Protein AF-A0A948PTK0-F1 (afdb_monomer)

Mean predicted aligned error: 6.1 Å

Solvent-accessible surface area (backbone atoms only — not comparable to full-atom values): 5535 Å² total; per-residue (Å²): 108,72,67,61,56,49,47,69,75,40,71,91,58,91,84,86,87,87,70,58,55,69,62,43,40,52,51,50,32,54,60,75,70,48,53,80,91,48,49,84,76,52,71,83,57,54,88,89,36,44,64,43,69,52,66,52,97,87,60,54,66,44,81,76,41,69,64,39,50,71,88,53,78,77,58,90,78,78,72,86,80,77,126

Foldseek 3Di:
DVVLVCCVVAVPHDDDDDDDQVVVLVVVCVLVPHDPVCSVVGDTQDVPFDWDWDAHNVSNIDTPDDSHPPVVVVDPDPDDPDD

Nearest PDB structures (foldseek):
  2cb5-assembly1_A  TM=2.926E-01  e=3.881E+00  Homo sapiens
  7v5s-assembly1_A  TM=2.928E-01  e=5.771E+00  Homo sapiens

pLDDT: mean 88.97, std 15.84, range [36.75, 98.06]

Structure (mmCIF, N/CA/C/O backbone):
data_AF-A0A948PTK0-F1
#
_entry.id   AF-A0A948PTK0-F1
#
loop_
_atom_site.group_PDB
_atom_site.id
_atom_site.type_symbol
_atom_site.label_atom_id
_atom_site.label_alt_id
_atom_site.label_comp_id
_atom_site.label_asym_id
_atom_site.label_entity_id
_atom_site.label_seq_id
_atom_site.pdbx_PDB_ins_code
_atom_site.Cartn_x
_atom_site.Cartn_y
_atom_site.Cartn_z
_atom_site.occupancy
_atom_site.B_iso_or_equiv
_atom_site.auth_seq_id
_atom_site.auth_comp_id
_atom_site.auth_asym_id
_atom_site.auth_atom_id
_atom_site.pdbx_PDB_model_num
ATOM 1 N N . ASN A 1 1 ? -18.710 3.397 -1.689 1.00 77.94 1 ASN A N 1
ATOM 2 C CA . ASN A 1 1 ? -17.297 3.446 -2.140 1.00 77.94 1 ASN A CA 1
ATOM 3 C C . ASN A 1 1 ? -16.593 2.133 -1.848 1.00 77.94 1 ASN A C 1
ATOM 5 O O . ASN A 1 1 ? -16.767 1.615 -0.753 1.00 77.94 1 ASN A O 1
ATOM 9 N N . PHE A 1 2 ? -15.803 1.625 -2.801 1.00 90.25 2 PHE A N 1
ATOM 10 C CA . PHE A 1 2 ? -15.107 0.329 -2.729 1.00 90.25 2 PHE A CA 1
ATOM 11 C C . PHE A 1 2 ? -14.318 0.131 -1.424 1.00 90.25 2 PHE A C 1
ATOM 13 O O . PHE A 1 2 ? -14.611 -0.792 -0.673 1.00 90.25 2 PHE A O 1
ATOM 20 N N . LEU A 1 3 ? -13.395 1.047 -1.105 1.00 90.69 3 LEU A N 1
ATOM 21 C CA . LEU A 1 3 ? -12.531 0.924 0.074 1.00 90.69 3 LEU A CA 1
ATOM 22 C C . LEU A 1 3 ? -13.318 0.911 1.395 1.00 90.69 3 LEU A C 1
ATOM 24 O O . LEU A 1 3 ? -13.002 0.136 2.285 1.00 90.69 3 LEU A O 1
ATOM 28 N N . HIS A 1 4 ? -14.383 1.710 1.503 1.00 91.62 4 HIS A N 1
ATOM 29 C CA . HIS A 1 4 ? -15.237 1.723 2.694 1.00 91.62 4 HIS A CA 1
ATOM 30 C C . HIS A 1 4 ? -15.953 0.381 2.909 1.00 91.62 4 HIS A C 1
ATOM 32 O O . HIS A 1 4 ? -16.019 -0.096 4.035 1.00 91.62 4 HIS A O 1
ATOM 38 N N . GLY A 1 5 ? -16.435 -0.247 1.830 1.00 94.00 5 GLY A N 1
ATOM 39 C CA . GLY A 1 5 ? -17.041 -1.577 1.908 1.00 94.00 5 GLY A CA 1
ATOM 40 C C . GLY A 1 5 ? -16.042 -2.652 2.338 1.00 94.00 5 GLY A C 1
ATOM 41 O O . GLY A 1 5 ? -16.401 -3.531 3.114 1.00 94.00 5 GLY A O 1
ATOM 42 N N . ILE A 1 6 ? -14.785 -2.556 1.885 1.00 94.75 6 ILE A N 1
ATOM 43 C CA . ILE A 1 6 ? -13.722 -3.469 2.322 1.00 94.75 6 ILE A CA 1
ATOM 44 C C . ILE A 1 6 ? -13.404 -3.275 3.806 1.00 94.75 6 ILE A C 1
ATOM 46 O O . ILE A 1 6 ? -13.415 -4.263 4.530 1.00 94.75 6 ILE A O 1
ATOM 50 N N . ILE A 1 7 ? -13.186 -2.035 4.263 1.00 93.69 7 ILE A N 1
ATOM 51 C CA . ILE A 1 7 ? -12.874 -1.741 5.674 1.00 93.69 7 ILE A CA 1
ATOM 52 C C . ILE A 1 7 ? -13.976 -2.279 6.591 1.00 93.69 7 ILE A C 1
ATOM 54 O O . ILE A 1 7 ? -13.684 -2.995 7.537 1.00 93.69 7 ILE A O 1
ATOM 58 N N . HIS A 1 8 ? -15.246 -2.010 6.276 1.00 94.25 8 HIS A N 1
ATOM 59 C CA . HIS A 1 8 ? -16.360 -2.478 7.102 1.00 94.25 8 HIS A CA 1
ATOM 60 C C . HIS A 1 8 ? -16.464 -4.013 7.140 1.00 94.25 8 HIS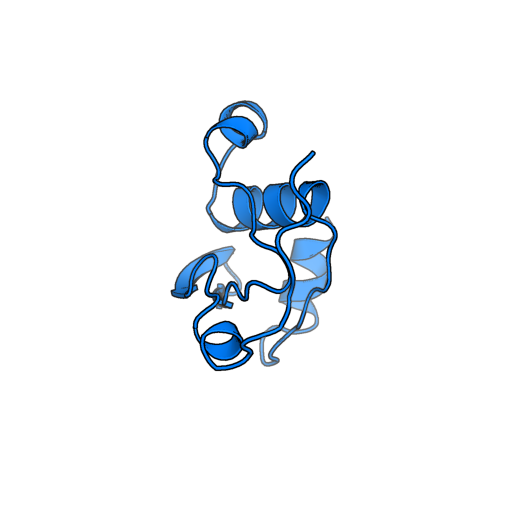 A C 1
ATOM 62 O O . HIS A 1 8 ? -16.636 -4.612 8.202 1.00 94.25 8 HIS A O 1
ATOM 68 N N . LYS A 1 9 ? -16.324 -4.667 5.979 1.00 95.75 9 LYS A N 1
ATOM 69 C CA . LYS A 1 9 ? -16.421 -6.128 5.864 1.00 95.75 9 LYS A CA 1
ATOM 70 C C . LYS A 1 9 ? -15.258 -6.864 6.540 1.00 95.75 9 LYS A C 1
ATOM 72 O O . LYS A 1 9 ? -15.454 -7.982 7.001 1.00 95.75 9 LYS A O 1
ATOM 77 N N . HIS A 1 10 ? -14.078 -6.251 6.576 1.00 95.62 10 HIS A N 1
ATOM 78 C CA . HIS A 1 10 ? -12.813 -6.875 6.971 1.00 95.62 10 HIS A CA 1
ATOM 79 C C . HIS A 1 10 ? -12.116 -6.115 8.114 1.00 95.62 10 HIS A C 1
ATOM 81 O O . HIS A 1 10 ? -10.892 -6.057 8.156 1.00 95.62 10 HIS A O 1
ATOM 87 N N . HIS A 1 11 ? -12.879 -5.522 9.039 1.00 92.94 11 HIS A N 1
ATOM 88 C CA . HIS A 1 11 ? -12.356 -4.648 10.104 1.00 92.94 11 HIS A CA 1
ATOM 89 C C . HIS A 1 11 ? -11.381 -5.347 11.075 1.00 92.94 11 HIS A C 1
ATOM 91 O O . HIS A 1 11 ? -10.572 -4.675 11.705 1.00 92.94 11 HIS A O 1
ATOM 97 N N . ASN A 1 12 ? -11.411 -6.683 11.150 1.00 95.25 12 ASN A N 1
ATOM 98 C CA . ASN A 1 12 ? -10.500 -7.500 11.964 1.00 95.25 12 ASN A CA 1
ATOM 99 C C . ASN A 1 12 ? -9.556 -8.389 11.134 1.00 95.25 12 ASN A C 1
ATOM 101 O O . ASN A 1 12 ? -8.848 -9.224 11.698 1.00 95.25 12 ASN A O 1
ATOM 105 N N . ASP A 1 13 ? -9.533 -8.229 9.808 1.00 96.69 13 ASP A N 1
ATOM 106 C CA . ASP A 1 13 ? -8.721 -9.054 8.912 1.00 96.69 13 ASP A CA 1
ATOM 107 C C . ASP A 1 13 ? -7.538 -8.267 8.334 1.00 96.69 13 ASP A C 1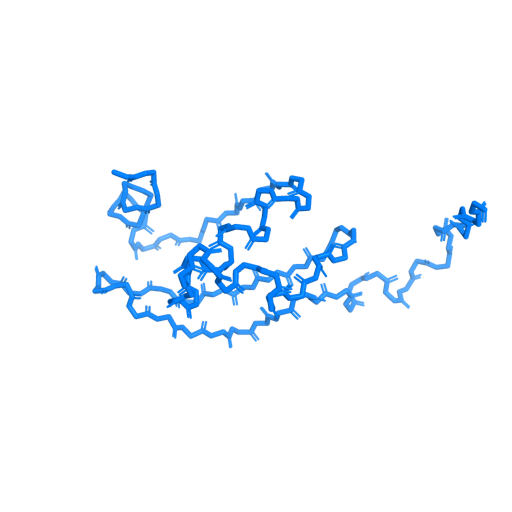
ATOM 109 O O . ASP A 1 13 ? -7.521 -7.039 8.268 1.00 96.69 13 ASP A O 1
ATOM 113 N N . SER A 1 14 ? -6.554 -8.996 7.807 1.00 97.69 14 SER A N 1
ATOM 114 C CA . SER A 1 14 ? -5.556 -8.432 6.893 1.00 97.69 14 SER A CA 1
ATOM 115 C C . SER A 1 14 ? -5.984 -8.657 5.443 1.00 97.69 14 SER A C 1
ATOM 117 O O . SER A 1 14 ? -6.172 -9.797 5.018 1.00 97.69 14 SER A O 1
ATOM 119 N N . VAL A 1 15 ? -6.095 -7.581 4.658 1.00 97.38 15 VAL A N 1
ATOM 120 C CA . VAL A 1 15 ? -6.502 -7.635 3.242 1.00 97.38 15 VAL A CA 1
ATOM 121 C C . VAL A 1 15 ? -5.324 -7.305 2.323 1.00 97.38 15 VAL A C 1
ATOM 123 O O . VAL A 1 15 ? -4.648 -6.293 2.500 1.00 97.38 15 VAL A O 1
ATOM 126 N N . LEU A 1 16 ? -5.102 -8.137 1.298 1.00 97.62 16 LEU A N 1
ATOM 127 C CA . LEU A 1 16 ? -4.099 -7.905 0.256 1.00 97.62 16 LEU A CA 1
ATOM 128 C C . LEU A 1 16 ? -4.755 -7.384 -1.027 1.00 97.62 16 LEU A C 1
ATOM 130 O O . LEU A 1 16 ? -5.577 -8.065 -1.637 1.00 97.62 16 LEU A O 1
ATOM 134 N N . PHE A 1 17 ? -4.312 -6.216 -1.489 1.00 97.31 17 PHE A N 1
ATOM 135 C CA . PHE A 1 17 ? -4.632 -5.709 -2.820 1.00 97.31 17 PHE A CA 1
ATOM 136 C C . PHE A 1 17 ? -3.455 -5.926 -3.771 1.00 97.31 17 PHE A C 1
ATOM 138 O O . PHE A 1 17 ? -2.350 -5.446 -3.524 1.00 97.31 17 PHE A O 1
ATOM 145 N N . VAL A 1 18 ? -3.706 -6.602 -4.893 1.00 97.25 18 VAL A N 1
ATOM 146 C CA . VAL A 1 18 ? -2.756 -6.714 -6.009 1.00 97.25 18 VAL A CA 1
ATOM 147 C C . VAL A 1 18 ? -3.238 -5.802 -7.128 1.00 97.25 18 VAL A C 1
ATOM 149 O O . VAL A 1 18 ? -4.396 -5.860 -7.533 1.00 97.25 18 VAL A O 1
ATOM 152 N N . CYS A 1 19 ? -2.375 -4.900 -7.585 1.00 95.50 19 CYS A N 1
ATOM 153 C CA . CYS A 1 19 ? -2.762 -3.778 -8.435 1.00 95.50 19 CYS A CA 1
ATOM 154 C C . CYS A 1 19 ? -1.688 -3.465 -9.478 1.00 95.50 19 CYS A C 1
ATOM 156 O O . CYS A 1 19 ? -0.499 -3.687 -9.258 1.00 95.50 19 CYS A O 1
ATOM 158 N N . HIS A 1 20 ? -2.106 -2.853 -10.586 1.00 95.56 20 HIS A N 1
ATOM 159 C CA . HIS A 1 20 ? -1.191 -2.151 -11.486 1.00 95.56 20 HIS A CA 1
ATOM 160 C C . HIS A 1 20 ? -0.784 -0.793 -10.893 1.00 95.56 20 HIS A C 1
ATOM 162 O O . HIS A 1 20 ? -1.504 -0.228 -10.068 1.00 95.56 20 HIS A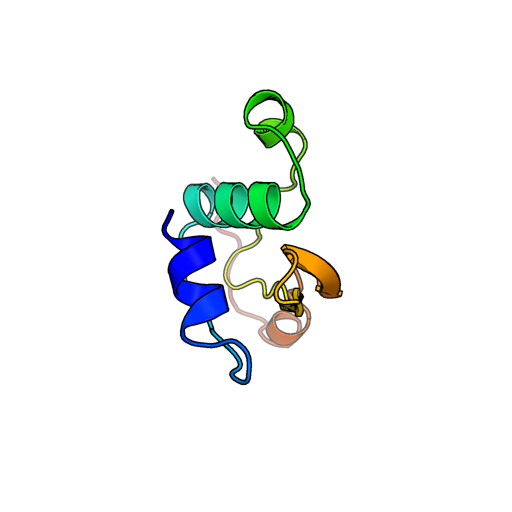 O 1
ATOM 168 N N . GLY A 1 21 ? 0.340 -0.232 -11.351 1.00 93.44 21 GLY A N 1
ATOM 169 C CA . GLY A 1 21 ? 0.921 0.985 -10.767 1.00 93.44 21 GLY A CA 1
ATOM 170 C C . GLY A 1 21 ? -0.043 2.175 -10.679 1.00 93.44 21 GLY A C 1
ATOM 171 O O . GLY A 1 21 ? -0.096 2.834 -9.646 1.00 93.44 21 GLY A O 1
ATOM 172 N N . GLY A 1 22 ? -0.855 2.420 -11.715 1.00 94.12 22 GLY A N 1
ATOM 173 C CA . GLY A 1 22 ? -1.803 3.541 -11.735 1.00 94.12 22 GLY A CA 1
ATOM 174 C C . GLY A 1 22 ? -2.888 3.439 -10.660 1.00 94.12 22 GLY A C 1
ATOM 175 O O . GLY A 1 22 ? -3.054 4.355 -9.855 1.00 94.12 22 GLY A O 1
ATOM 176 N N . ILE A 1 23 ? -3.599 2.309 -10.608 1.00 94.94 23 ILE A N 1
ATOM 177 C CA . ILE A 1 23 ? -4.664 2.104 -9.618 1.00 94.94 23 ILE A CA 1
ATOM 178 C C . ILE A 1 23 ? -4.102 1.945 -8.202 1.00 94.94 23 ILE A C 1
ATOM 180 O O . ILE A 1 23 ? -4.663 2.503 -7.265 1.00 94.94 23 ILE A O 1
ATOM 184 N N . GLY A 1 24 ? -2.955 1.275 -8.047 1.00 96.19 24 GLY A N 1
ATOM 185 C CA . GLY A 1 24 ? -2.279 1.156 -6.754 1.00 96.19 24 GLY A CA 1
ATOM 186 C C . GLY A 1 24 ? -1.891 2.523 -6.188 1.00 96.19 24 GLY A C 1
ATOM 187 O O . GLY A 1 24 ? -2.150 2.807 -5.021 1.00 96.19 24 GLY A O 1
ATOM 188 N N . LYS A 1 25 ? -1.364 3.414 -7.035 1.00 96.12 25 LYS A N 1
ATOM 189 C CA . LYS A 1 25 ? -1.040 4.796 -6.663 1.00 96.12 25 LYS A CA 1
ATOM 190 C C . LYS A 1 25 ? -2.275 5.591 -6.231 1.00 96.12 25 LYS A C 1
ATOM 192 O O . LYS A 1 25 ? -2.215 6.307 -5.235 1.00 96.12 25 LYS A O 1
ATOM 197 N N . ALA A 1 26 ? -3.393 5.456 -6.946 1.00 96.00 26 ALA A N 1
ATOM 198 C CA . ALA A 1 26 ? -4.647 6.109 -6.571 1.00 96.00 26 ALA A CA 1
ATOM 199 C C . ALA A 1 26 ? -5.204 5.579 -5.239 1.00 96.00 26 ALA A C 1
ATOM 201 O O . ALA A 1 26 ? -5.656 6.367 -4.410 1.00 96.00 26 ALA A O 1
ATOM 202 N N . LEU A 1 27 ? -5.126 4.265 -5.009 1.00 95.69 27 LEU A N 1
ATOM 203 C CA . LEU A 1 27 ? -5.562 3.646 -3.758 1.00 95.69 27 LEU A CA 1
ATOM 204 C C . LEU A 1 27 ? -4.739 4.150 -2.569 1.00 95.69 27 LEU A C 1
ATOM 206 O O . LEU A 1 27 ? -5.309 4.596 -1.576 1.00 95.69 27 LEU A O 1
ATOM 210 N N . VAL A 1 28 ? -3.410 4.147 -2.706 1.00 96.25 28 VAL A N 1
ATOM 211 C CA . VAL A 1 28 ? -2.491 4.721 -1.716 1.00 96.25 28 VAL A CA 1
ATOM 212 C C . VAL A 1 28 ? -2.845 6.174 -1.436 1.00 96.25 28 VAL A C 1
ATOM 214 O O . VAL A 1 28 ? -2.982 6.529 -0.273 1.00 96.25 28 VAL A O 1
ATOM 217 N N . ALA A 1 29 ? -3.028 6.997 -2.477 1.00 96.31 29 ALA A N 1
ATOM 218 C CA . ALA A 1 29 ? -3.350 8.416 -2.331 1.00 96.31 29 ALA A CA 1
ATOM 219 C C . ALA A 1 29 ? -4.592 8.633 -1.454 1.00 96.31 29 ALA A C 1
ATOM 221 O O . ALA A 1 29 ? -4.564 9.457 -0.544 1.00 96.31 29 ALA A O 1
ATOM 222 N N . VAL A 1 30 ? -5.654 7.856 -1.692 1.00 94.69 30 VAL A N 1
ATOM 223 C CA . VAL A 1 30 ? -6.884 7.917 -0.891 1.00 94.69 30 VAL A CA 1
ATOM 224 C C . VAL A 1 30 ? -6.630 7.496 0.554 1.00 94.69 30 VAL A C 1
ATOM 226 O O . VAL A 1 30 ? -7.094 8.184 1.459 1.00 94.69 30 VAL A O 1
ATOM 229 N N . ILE A 1 31 ? -5.883 6.406 0.775 1.00 95.06 31 ILE A N 1
ATOM 230 C CA . ILE A 1 31 ? -5.542 5.930 2.126 1.00 95.06 31 ILE A CA 1
ATOM 231 C C . ILE A 1 31 ? -4.802 7.023 2.903 1.00 95.06 31 ILE A C 1
ATOM 233 O O . ILE A 1 31 ? -5.169 7.304 4.036 1.00 95.06 31 ILE A O 1
ATOM 237 N N . ILE A 1 32 ? -3.831 7.696 2.278 1.00 94.38 32 ILE A N 1
ATOM 238 C CA . ILE A 1 32 ? -3.034 8.748 2.930 1.00 94.38 32 ILE A CA 1
ATOM 239 C C . ILE A 1 32 ? -3.700 10.137 2.939 1.00 94.38 32 ILE A C 1
ATOM 241 O O . ILE A 1 32 ? -3.041 11.144 3.199 1.00 94.38 32 ILE A O 1
ATOM 245 N N . GLY A 1 33 ? -4.998 10.219 2.626 1.00 93.44 33 GLY A N 1
ATOM 246 C CA . GLY A 1 33 ? -5.783 11.456 2.707 1.00 93.44 33 GLY A CA 1
ATOM 247 C C . GLY A 1 33 ? -5.495 12.490 1.613 1.00 93.44 33 GLY A C 1
ATOM 248 O O . GLY A 1 33 ? -5.811 13.669 1.784 1.00 93.44 33 GLY A O 1
ATOM 249 N N . LYS A 1 34 ? -4.898 12.087 0.486 1.00 95.50 34 LYS A N 1
ATOM 250 C CA . LYS A 1 34 ? -4.602 12.985 -0.640 1.00 95.50 34 LYS A CA 1
ATOM 251 C C . LYS A 1 34 ? -5.811 13.194 -1.540 1.00 95.50 34 LYS A C 1
ATOM 253 O O . LYS A 1 34 ? -6.584 12.275 -1.818 1.00 95.50 34 LYS A O 1
ATOM 258 N N . LYS A 1 35 ? -5.938 14.413 -2.067 1.00 94.69 35 LYS A N 1
ATOM 259 C CA . LYS A 1 35 ? -6.936 14.740 -3.094 1.00 94.69 35 LYS A CA 1
ATOM 260 C C . LYS A 1 35 ? -6.477 14.259 -4.469 1.00 94.69 35 LYS A C 1
ATOM 262 O O . LYS A 1 35 ? -5.287 14.116 -4.737 1.00 94.69 35 LYS A O 1
ATOM 267 N N . CYS A 1 36 ? -7.427 14.103 -5.392 1.00 92.88 36 CYS A N 1
ATOM 268 C CA . CYS A 1 36 ? -7.137 13.735 -6.784 1.00 92.88 36 CYS A CA 1
ATOM 269 C C . CYS A 1 36 ? -6.136 14.700 -7.454 1.00 92.88 36 CYS A C 1
ATOM 271 O O . CYS A 1 36 ? -5.223 14.267 -8.154 1.00 92.88 36 CYS A O 1
ATOM 273 N N . SER A 1 37 ? -6.236 16.003 -7.167 1.00 96.19 37 SER A N 1
ATOM 274 C CA . SER A 1 37 ? -5.295 17.028 -7.646 1.00 96.19 37 SER A CA 1
ATOM 275 C C . SER A 1 37 ? -3.854 16.808 -7.171 1.00 96.19 37 SER A C 1
ATOM 277 O O . SER A 1 37 ? -2.911 17.221 -7.839 1.00 96.19 37 SER A O 1
ATOM 279 N N . GLU A 1 38 ? -3.671 16.137 -6.035 1.00 96.31 38 GLU A N 1
ATOM 280 C CA . GLU A 1 38 ? -2.365 15.840 -5.448 1.00 96.31 38 GLU A CA 1
ATOM 281 C C . GLU A 1 38 ? -1.816 14.480 -5.895 1.00 96.31 38 GLU A C 1
ATOM 283 O O . GLU A 1 38 ? -0.702 14.125 -5.519 1.00 96.31 38 GLU A O 1
ATOM 288 N N . LEU A 1 39 ? -2.536 13.714 -6.723 1.00 95.69 39 LEU A N 1
ATOM 289 C CA . LEU A 1 39 ? -2.126 12.362 -7.120 1.00 95.69 39 LEU A CA 1
ATOM 290 C C . LEU A 1 39 ? -0.726 12.331 -7.748 1.00 95.69 39 LEU A C 1
ATOM 292 O O . LEU A 1 39 ? 0.027 11.380 -7.556 1.00 95.69 39 LEU A O 1
ATOM 296 N N . ARG A 1 40 ? -0.343 13.392 -8.468 1.00 94.31 40 ARG A N 1
ATOM 297 C CA . ARG A 1 40 ? 0.993 13.522 -9.072 1.00 94.31 40 AR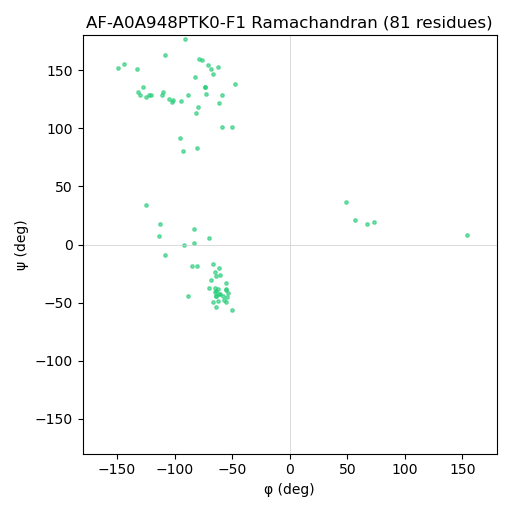G A CA 1
ATOM 298 C C . ARG A 1 40 ? 2.122 13.600 -8.038 1.00 94.31 40 ARG A C 1
ATOM 300 O O . ARG A 1 40 ? 3.243 13.247 -8.378 1.00 94.31 40 ARG A O 1
ATOM 307 N N . THR A 1 41 ? 1.823 14.023 -6.809 1.00 94.75 41 THR A N 1
ATOM 308 C CA . THR A 1 41 ? 2.787 14.131 -5.698 1.00 94.75 41 THR A CA 1
ATOM 309 C C . THR A 1 41 ? 3.047 12.797 -5.003 1.00 94.75 41 THR A C 1
ATOM 311 O O . THR A 1 41 ? 4.056 12.647 -4.323 1.00 94.75 41 THR A O 1
ATOM 314 N N . VAL A 1 42 ? 2.161 11.813 -5.188 1.00 95.19 42 VAL A N 1
ATOM 315 C CA . VAL A 1 42 ? 2.362 10.459 -4.668 1.00 95.19 42 VAL A CA 1
ATOM 316 C C . VAL A 1 42 ? 3.430 9.770 -5.514 1.00 95.19 42 VAL A C 1
ATOM 318 O O . VAL A 1 42 ? 3.419 9.864 -6.744 1.00 95.19 42 VAL A O 1
ATOM 321 N N . GLU A 1 43 ? 4.370 9.086 -4.869 1.00 94.56 43 GLU A N 1
ATOM 322 C CA . GLU A 1 43 ? 5.428 8.351 -5.564 1.00 94.56 43 GLU A CA 1
ATOM 323 C C . GLU A 1 43 ? 4.845 7.227 -6.441 1.00 94.56 43 GLU A C 1
ATOM 325 O O . GLU A 1 43 ? 3.768 6.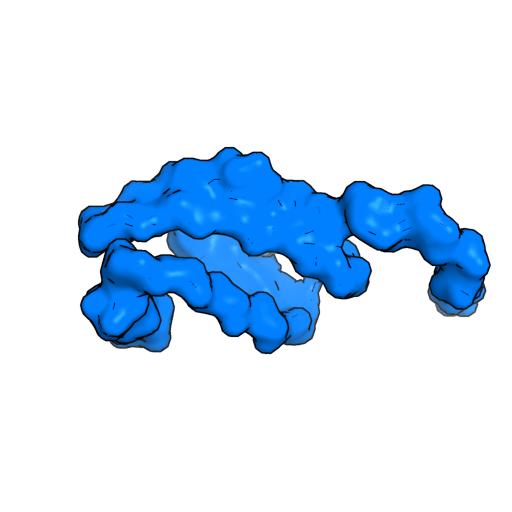689 -6.173 1.00 94.56 43 GLU A O 1
ATOM 330 N N . ASN A 1 44 ? 5.549 6.858 -7.511 1.00 95.75 44 ASN A N 1
ATOM 331 C CA . ASN A 1 44 ? 5.196 5.664 -8.271 1.00 95.75 44 ASN A CA 1
ATOM 332 C C . ASN A 1 44 ? 5.583 4.406 -7.484 1.00 95.75 44 ASN A C 1
ATOM 334 O O . ASN A 1 44 ? 6.691 4.299 -6.960 1.00 95.75 44 ASN A O 1
ATOM 338 N N . LEU A 1 45 ? 4.676 3.431 -7.450 1.00 96.50 45 LEU A N 1
ATOM 339 C CA . LEU A 1 45 ? 4.934 2.144 -6.816 1.00 96.50 45 LEU A CA 1
ATOM 340 C C . LEU A 1 45 ? 5.898 1.321 -7.675 1.00 96.50 45 LEU A C 1
ATOM 342 O O . LEU A 1 45 ? 5.684 1.162 -8.879 1.00 96.50 45 LEU A O 1
ATOM 346 N N . GLN A 1 46 ? 6.953 0.792 -7.058 1.00 96.44 46 GLN A N 1
ATOM 347 C CA . GLN A 1 46 ? 7.894 -0.105 -7.720 1.00 96.44 46 GLN A CA 1
ATOM 348 C C . GLN A 1 46 ? 7.238 -1.468 -7.975 1.00 96.44 46 GLN A C 1
ATOM 350 O O . GLN A 1 46 ? 6.316 -1.880 -7.261 1.00 96.44 46 GLN A O 1
ATOM 355 N N . ASN A 1 47 ? 7.728 -2.193 -8.983 1.00 95.50 47 ASN A N 1
ATOM 356 C CA . ASN A 1 47 ? 7.203 -3.513 -9.327 1.00 95.50 47 ASN A CA 1
ATOM 357 C C . ASN A 1 47 ? 7.314 -4.472 -8.140 1.00 95.50 47 ASN A C 1
ATOM 359 O O . ASN A 1 47 ? 8.391 -4.646 -7.574 1.00 95.50 47 ASN A O 1
ATOM 363 N N . THR A 1 48 ? 6.203 -5.129 -7.803 1.00 96.31 48 THR A N 1
ATOM 364 C CA . THR A 1 48 ? 6.108 -6.055 -6.658 1.00 96.31 48 THR A CA 1
ATOM 365 C C . THR A 1 48 ? 6.499 -5.401 -5.325 1.00 96.31 48 THR A C 1
ATOM 367 O O . THR A 1 48 ? 6.862 -6.090 -4.383 1.00 96.31 48 THR A O 1
ATOM 370 N N . SER A 1 49 ? 6.453 -4.071 -5.209 1.00 97.06 49 SER A N 1
ATOM 371 C CA . SER A 1 49 ? 6.628 -3.415 -3.912 1.00 97.06 49 SER A CA 1
ATOM 372 C C . SER A 1 49 ? 5.450 -3.706 -2.984 1.00 97.06 49 SER A C 1
ATOM 374 O O . SER A 1 49 ? 4.321 -3.919 -3.426 1.00 97.06 49 SER A O 1
ATOM 376 N N . ILE A 1 50 ? 5.722 -3.703 -1.680 1.00 97.44 50 ILE A N 1
ATOM 377 C CA . ILE A 1 50 ? 4.712 -3.891 -0.638 1.00 97.44 50 ILE A CA 1
ATOM 378 C C . ILE A 1 50 ? 4.538 -2.566 0.101 1.00 97.44 50 ILE A C 1
ATOM 380 O O . ILE A 1 50 ? 5.515 -1.964 0.549 1.00 97.44 50 ILE A O 1
ATOM 384 N N . SER A 1 51 ? 3.293 -2.115 0.228 1.00 97.81 51 SER A N 1
ATOM 385 C CA . SER A 1 51 ? 2.918 -1.033 1.138 1.00 97.81 51 SER A CA 1
ATOM 386 C C . SER A 1 51 ? 1.886 -1.578 2.117 1.00 97.81 51 SER A C 1
ATOM 388 O O . SER A 1 51 ? 0.906 -2.188 1.694 1.00 97.81 51 SER A O 1
ATOM 390 N N . THR A 1 52 ? 2.123 -1.385 3.409 1.00 98.06 52 THR A N 1
ATOM 391 C CA . THR A 1 52 ? 1.289 -1.923 4.489 1.00 98.06 52 THR A CA 1
ATOM 392 C C . THR A 1 52 ? 0.789 -0.773 5.340 1.00 98.06 52 THR A C 1
ATOM 394 O O . THR A 1 52 ? 1.580 0.054 5.802 1.00 98.06 52 THR A O 1
ATOM 397 N N . PHE A 1 53 ? -0.520 -0.752 5.557 1.00 97.75 53 PHE A N 1
ATOM 398 C CA . PHE A 1 53 ? -1.217 0.264 6.325 1.00 97.75 53 PHE A CA 1
ATOM 399 C C . PHE A 1 53 ? -2.073 -0.430 7.381 1.00 97.75 53 PHE A C 1
ATOM 401 O O . PHE A 1 53 ? -2.754 -1.404 7.066 1.00 97.75 53 PHE A O 1
ATOM 408 N N . GLU A 1 54 ? -2.041 0.076 8.607 1.00 97.25 54 GLU A N 1
ATOM 409 C CA . GLU A 1 54 ? -3.086 -0.186 9.601 1.00 97.25 54 GLU A CA 1
ATOM 410 C C . GLU A 1 54 ? -4.153 0.893 9.404 1.00 97.25 54 GLU A C 1
ATOM 412 O O . GLU A 1 54 ? -3.800 2.069 9.313 1.00 97.25 54 GLU A O 1
ATOM 417 N N . ILE A 1 55 ? -5.422 0.506 9.269 1.00 95.31 55 ILE A N 1
ATOM 418 C CA . ILE A 1 55 ? -6.546 1.424 9.041 1.00 95.31 55 ILE A CA 1
ATOM 419 C C . ILE A 1 55 ? -7.637 1.088 10.056 1.00 95.31 55 ILE A C 1
ATOM 421 O O . ILE A 1 55 ? -8.003 -0.080 10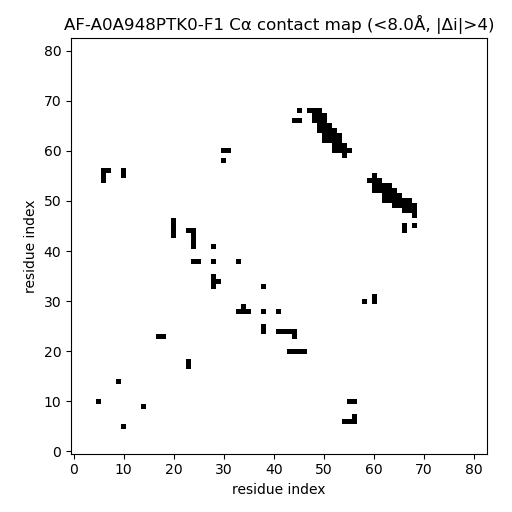.168 1.00 95.31 55 ILE A O 1
ATO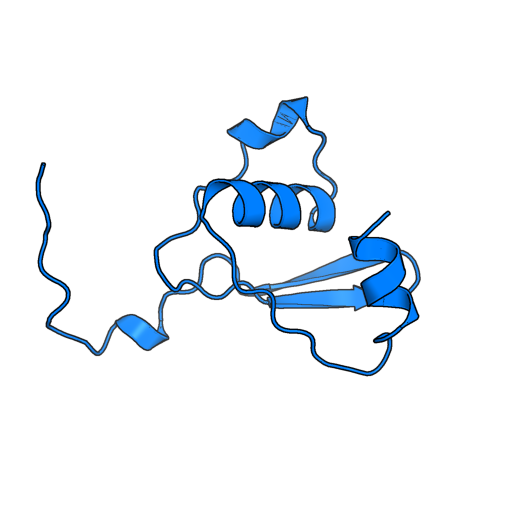M 425 N N . ASP A 1 56 ? -8.138 2.090 10.778 1.00 91.69 56 ASP A N 1
ATOM 426 C CA . ASP A 1 56 ? -9.249 1.922 11.723 1.00 91.69 56 ASP A CA 1
ATOM 427 C C . ASP A 1 56 ? -10.624 2.173 11.070 1.00 91.69 56 ASP A C 1
ATOM 429 O O . ASP A 1 56 ? -10.737 2.515 9.886 1.00 91.69 56 ASP A O 1
ATOM 433 N N . GLU A 1 57 ? -11.697 1.986 11.839 1.00 88.12 57 GLU A N 1
ATOM 434 C CA . GLU A 1 57 ? -13.076 2.165 11.360 1.00 88.12 57 GLU A CA 1
ATOM 435 C C . GLU A 1 57 ? -13.391 3.619 10.956 1.00 88.12 57 GLU A C 1
ATOM 437 O O . GLU A 1 57 ? -14.190 3.853 10.041 1.00 88.12 57 GLU A O 1
ATOM 442 N N . ASP A 1 58 ? -12.693 4.586 11.558 1.00 90.31 58 ASP A N 1
ATOM 443 C CA . ASP A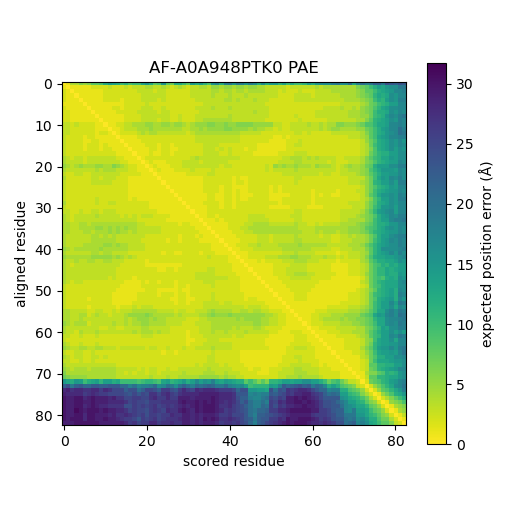 1 58 ? -12.787 6.020 11.265 1.00 90.31 58 ASP A CA 1
ATOM 444 C C . ASP A 1 58 ? -11.931 6.443 10.056 1.00 90.31 58 ASP A C 1
ATOM 446 O O . ASP A 1 58 ? -11.955 7.606 9.639 1.00 90.31 58 ASP A O 1
ATOM 450 N N . LYS A 1 59 ? -11.240 5.485 9.417 1.00 89.31 59 LYS A N 1
ATOM 451 C CA . LYS A 1 59 ? -10.328 5.668 8.272 1.00 89.31 59 LYS A CA 1
ATOM 452 C C . LYS A 1 59 ? -9.061 6.448 8.619 1.00 89.31 59 LYS A C 1
ATOM 454 O O . LYS A 1 59 ? -8.375 6.923 7.704 1.00 89.31 59 LYS A O 1
ATOM 459 N N . ASN A 1 60 ? -8.712 6.562 9.898 1.00 93.06 60 ASN A N 1
ATOM 460 C CA . ASN A 1 60 ? -7.358 6.950 10.260 1.00 93.06 60 ASN A CA 1
ATOM 461 C C . ASN A 1 60 ? -6.419 5.822 9.839 1.00 93.06 60 ASN A C 1
ATOM 463 O O . ASN A 1 60 ? -6.781 4.645 9.854 1.00 93.06 60 ASN A O 1
ATOM 467 N N . HIS A 1 61 ? -5.207 6.184 9.433 1.00 94.75 61 HIS A N 1
ATOM 468 C CA . HIS A 1 61 ? -4.237 5.217 8.951 1.00 94.75 61 HIS A CA 1
ATOM 469 C C . HIS A 1 61 ? -2.875 5.433 9.594 1.00 94.75 61 HIS A C 1
ATOM 471 O O . HIS A 1 61 ? -2.460 6.555 9.890 1.00 94.75 61 HIS A O 1
ATOM 477 N N . LYS A 1 62 ? -2.138 4.336 9.721 1.00 97.25 62 LYS A N 1
ATOM 478 C CA . LYS A 1 62 ? -0.731 4.320 10.098 1.00 97.25 62 LYS A CA 1
ATOM 479 C C . LYS A 1 62 ? 0.051 3.564 9.038 1.00 97.25 62 LYS A C 1
ATOM 481 O O . LYS A 1 62 ? -0.272 2.433 8.681 1.00 97.25 62 LYS A O 1
ATOM 486 N N . ILE A 1 63 ? 1.094 4.204 8.522 1.00 97.31 63 ILE A N 1
ATOM 487 C CA . ILE A 1 63 ? 1.970 3.616 7.509 1.00 97.31 63 ILE A CA 1
ATOM 488 C C . ILE A 1 63 ? 2.984 2.717 8.219 1.00 97.31 63 ILE A C 1
ATOM 490 O O . ILE A 1 63 ? 3.839 3.207 8.954 1.00 97.31 63 ILE A O 1
ATOM 494 N N . ILE A 1 64 ? 2.905 1.407 7.988 1.00 98.00 64 ILE A N 1
ATOM 495 C CA . ILE A 1 64 ? 3.851 0.425 8.543 1.00 98.00 64 ILE A CA 1
ATOM 496 C C . ILE A 1 64 ? 5.052 0.258 7.615 1.00 98.00 64 ILE A C 1
ATOM 498 O O . ILE A 1 64 ? 6.201 0.254 8.055 1.00 98.00 64 ILE A O 1
ATOM 502 N N . CYS A 1 65 ? 4.801 0.162 6.308 1.00 96.62 65 CYS A N 1
ATOM 503 C CA . CYS A 1 65 ? 5.838 0.282 5.291 1.00 96.62 65 CYS A CA 1
ATOM 504 C C . CYS A 1 65 ? 5.265 0.878 4.005 1.00 96.62 65 CYS A C 1
ATOM 506 O O . CYS A 1 65 ? 4.084 0.714 3.703 1.00 96.62 65 CYS A O 1
ATOM 508 N N . TYR A 1 66 ? 6.111 1.561 3.241 1.00 97.19 66 TYR A N 1
ATOM 509 C CA . TYR A 1 66 ? 5.720 2.209 1.997 1.00 97.19 66 TYR A CA 1
ATOM 510 C C . TYR A 1 66 ? 6.699 1.856 0.882 1.00 97.19 66 TYR A C 1
ATOM 512 O O . TYR A 1 66 ? 7.912 1.928 1.091 1.00 97.19 66 TYR A O 1
ATOM 520 N N . ASN A 1 67 ? 6.170 1.453 -0.279 1.00 96.56 67 ASN A N 1
ATOM 521 C CA . ASN A 1 67 ? 6.941 1.126 -1.484 1.00 96.56 67 ASN A CA 1
ATOM 522 C C . ASN A 1 67 ? 8.123 0.160 -1.215 1.00 96.56 67 ASN A C 1
ATOM 524 O O . ASN A 1 67 ? 9.217 0.286 -1.766 1.00 96.56 67 ASN A O 1
ATOM 528 N N . CYS A 1 68 ? 7.933 -0.803 -0.306 1.00 96.75 68 CYS A N 1
ATOM 529 C CA . CYS A 1 68 ? 9.005 -1.639 0.219 1.00 96.75 68 CYS A CA 1
ATOM 530 C C . CYS A 1 68 ? 9.377 -2.762 -0.757 1.00 96.75 68 CYS A C 1
ATOM 532 O O . CYS A 1 68 ? 8.589 -3.669 -1.023 1.00 96.75 68 CYS A O 1
ATOM 534 N N . VAL A 1 69 ? 10.629 -2.751 -1.214 1.00 96.50 69 VAL A N 1
ATOM 535 C CA . VAL A 1 69 ? 11.217 -3.784 -2.090 1.00 96.50 69 VAL A CA 1
ATOM 536 C C . VAL A 1 69 ? 12.310 -4.604 -1.403 1.00 96.50 69 VAL A C 1
ATOM 538 O O . VAL A 1 69 ? 13.113 -5.264 -2.058 1.00 96.50 69 VAL A O 1
ATOM 541 N N . LYS A 1 70 ? 12.381 -4.578 -0.064 1.00 94.06 70 LYS A N 1
ATOM 542 C CA . LYS A 1 70 ? 13.435 -5.280 0.695 1.00 94.06 70 LYS A CA 1
ATOM 543 C C . LYS A 1 70 ? 13.503 -6.774 0.353 1.00 94.06 70 LYS A C 1
ATOM 545 O O . LYS A 1 70 ? 14.597 -7.298 0.188 1.00 94.06 70 LYS A O 1
ATOM 550 N N . HIS A 1 71 ? 12.354 -7.425 0.161 1.00 91.88 71 HIS A N 1
ATOM 551 C CA . HIS A 1 71 ? 12.269 -8.844 -0.205 1.00 91.88 71 HIS A CA 1
ATOM 552 C C . HIS A 1 71 ? 12.820 -9.157 -1.612 1.00 91.88 71 HIS A C 1
ATOM 554 O O . HIS A 1 71 ? 13.111 -10.311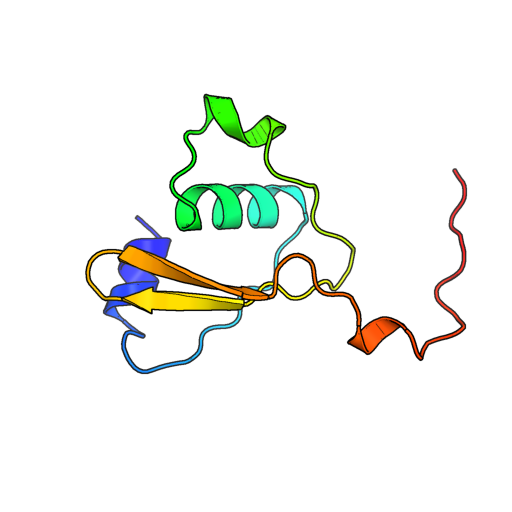 -1.918 1.00 91.88 71 HIS A O 1
ATOM 560 N N . LEU A 1 72 ? 12.996 -8.146 -2.470 1.00 92.19 72 LEU A N 1
ATOM 561 C CA . LEU A 1 72 ? 13.602 -8.303 -3.794 1.00 92.19 72 LEU A CA 1
ATOM 562 C C . LEU A 1 72 ? 15.135 -8.234 -3.749 1.00 92.19 72 LEU A C 1
ATOM 564 O O . LEU A 1 72 ? 15.784 -8.727 -4.668 1.00 92.19 72 LEU A O 1
ATOM 568 N N . LYS A 1 73 ? 15.737 -7.695 -2.676 1.00 76.50 73 LYS A N 1
ATOM 569 C CA . LYS A 1 73 ? 17.191 -7.446 -2.578 1.00 76.50 73 LYS A CA 1
ATOM 570 C C . LYS A 1 73 ? 18.071 -8.708 -2.465 1.00 76.50 73 LYS A C 1
ATOM 572 O O . LYS A 1 73 ? 19.283 -8.583 -2.344 1.00 76.50 73 LYS A O 1
ATOM 577 N N . GLY A 1 74 ? 17.493 -9.907 -2.571 1.00 60.59 74 GLY A N 1
ATOM 578 C CA . GLY A 1 74 ? 18.215 -11.180 -2.728 1.00 60.59 74 GLY A CA 1
ATOM 579 C C . GLY A 1 74 ? 18.095 -11.817 -4.120 1.00 60.59 74 GLY A C 1
ATOM 580 O O . GLY A 1 74 ? 18.803 -12.776 -4.417 1.00 60.59 74 GLY A O 1
ATOM 581 N N . LYS A 1 75 ? 17.229 -11.295 -4.999 1.00 55.19 75 LYS A N 1
ATOM 582 C CA . LYS A 1 75 ? 17.040 -11.821 -6.357 1.00 55.19 75 LYS A CA 1
ATOM 583 C C . LYS A 1 75 ? 17.953 -11.072 -7.329 1.00 55.19 75 LYS A C 1
ATOM 585 O O . LYS A 1 75 ? 17.517 -10.164 -8.033 1.00 55.19 75 LYS A O 1
ATOM 590 N N . LYS A 1 76 ? 19.235 -11.457 -7.386 1.00 46.06 76 LYS A N 1
ATOM 591 C CA . LYS A 1 76 ? 20.067 -11.185 -8.573 1.00 46.06 76 LYS A CA 1
ATOM 592 C C . LYS A 1 76 ? 19.375 -11.860 -9.764 1.00 46.06 76 LYS A C 1
ATOM 594 O O . LYS A 1 76 ? 19.461 -13.076 -9.882 1.00 46.06 76 LYS A O 1
ATOM 599 N N . GLY A 1 77 ? 18.645 -11.116 -10.597 1.00 49.94 77 GLY A N 1
ATOM 600 C CA . GLY A 1 77 ? 18.052 -11.713 -11.801 1.00 49.94 77 GLY A CA 1
ATOM 601 C C . GLY A 1 77 ? 16.798 -11.084 -12.399 1.00 49.94 77 GLY A C 1
ATOM 602 O O . GLY A 1 77 ? 16.256 -11.673 -13.325 1.00 49.94 77 GLY A O 1
ATOM 603 N N . LEU A 1 78 ? 16.319 -9.922 -11.952 1.00 52.31 78 LEU A N 1
ATOM 604 C CA . LEU A 1 78 ? 15.390 -9.146 -12.783 1.00 52.31 78 LEU A CA 1
ATOM 605 C C . LEU A 1 78 ? 16.203 -8.120 -13.556 1.00 52.31 78 LEU A C 1
ATOM 607 O O . LEU A 1 78 ? 16.540 -7.049 -13.057 1.00 52.31 78 LEU A O 1
ATOM 611 N N . GLY A 1 79 ? 16.598 -8.566 -14.748 1.00 47.25 79 GLY A N 1
ATOM 612 C CA . GLY A 1 79 ? 17.358 -7.815 -15.723 1.00 47.25 79 GLY A CA 1
ATOM 613 C C . GLY A 1 79 ? 16.784 -6.423 -15.935 1.00 47.25 79 GLY A C 1
ATOM 614 O O . GLY A 1 79 ? 15.575 -6.204 -16.015 1.00 47.25 79 GLY A O 1
ATOM 615 N N . VAL A 1 80 ? 17.719 -5.495 -16.024 1.00 43.47 80 VAL A N 1
ATOM 616 C CA . VAL A 1 80 ? 17.556 -4.174 -16.593 1.00 43.47 80 VAL A CA 1
ATOM 617 C C . VAL A 1 80 ? 16.906 -4.330 -17.973 1.00 43.47 80 VAL A C 1
ATOM 619 O O . VAL A 1 80 ? 17.577 -4.672 -18.940 1.00 43.47 80 VAL A O 1
ATOM 622 N N . PHE A 1 81 ? 15.600 -4.087 -18.082 1.00 45.94 81 PHE A N 1
ATOM 623 C CA . PHE A 1 81 ? 15.025 -3.662 -19.354 1.00 45.94 81 PHE A CA 1
ATOM 624 C C . PHE A 1 81 ? 15.294 -2.165 -19.462 1.00 45.94 81 PHE A C 1
ATOM 626 O O . PHE A 1 81 ? 14.460 -1.338 -19.092 1.00 45.94 81 PHE A O 1
ATOM 633 N N . ASN A 1 82 ? 16.503 -1.832 -19.913 1.00 39.00 82 ASN A N 1
ATOM 634 C CA . ASN A 1 82 ? 16.745 -0.526 -20.502 1.00 39.00 82 ASN A CA 1
ATOM 635 C C . ASN A 1 82 ? 15.833 -0.434 -21.729 1.00 39.00 82 ASN A C 1
ATOM 637 O O . ASN A 1 82 ? 15.883 -1.301 -22.604 1.00 39.00 82 ASN A O 1
ATOM 641 N N . LYS A 1 83 ? 14.967 0.577 -21.742 1.00 36.75 83 LYS A N 1
ATOM 642 C CA . LYS A 1 83 ? 14.468 1.137 -22.996 1.00 36.75 83 LYS A CA 1
ATOM 643 C C . LYS A 1 83 ? 15.509 2.098 -23.540 1.00 36.75 83 LYS A C 1
ATOM 645 O O . LYS A 1 83 ? 16.157 2.761 -22.699 1.00 36.75 83 LYS A O 1
#

Sequence (83 aa):
NFLHGIIHKHHNDSVLFVCHGGIGKALVAVIIGKKCSELRTVENLQNTSISTFEIDEDKNHKIICYNCVKHLKGKKGLGVFNK

Secondary structure (DSSP, 8-state):
-HHHHHHHHTTTS-------HHHHHHHHHHHTT--GGGGGGSPPPPTT-EEEEEE-TT--EEEEEEEE-GGGTT-TT------

Radius of gyration: 14.54 Å; Cα contacts (8 Å, |Δi|>4): 66; chains: 1; bounding box: 37×29×35 Å